Protein AF-A0A1Y1WM11-F1 (afdb_monomer_lite)

Radius of gyration: 16.79 Å; chains: 1; bounding box: 46×17×51 Å

Structure (mmCIF, N/CA/C/O backbone):
data_AF-A0A1Y1WM11-F1
#
_entry.id   AF-A0A1Y1WM11-F1
#
loop_
_atom_site.group_PDB
_atom_site.id
_atom_site.type_symbol
_atom_site.label_atom_id
_atom_site.label_alt_id
_atom_site.label_comp_id
_atom_site.label_asym_id
_atom_site.label_entity_id
_atom_site.label_seq_id
_atom_site.pdbx_PDB_ins_code
_atom_site.Cartn_x
_atom_site.Cartn_y
_atom_site.Cartn_z
_atom_site.occupancy
_atom_site.B_iso_or_equiv
_atom_site.auth_seq_id
_atom_site.auth_comp_id
_atom_site.auth_asym_id
_atom_site.auth_atom_id
_atom_site.pdbx_PDB_model_num
ATOM 1 N N . MET A 1 1 ? 23.932 -2.212 -13.932 1.00 61.97 1 MET A N 1
ATOM 2 C CA . MET A 1 1 ? 24.076 -2.180 -12.456 1.00 61.97 1 MET A CA 1
ATOM 3 C C . MET A 1 1 ? 23.187 -1.144 -11.762 1.00 61.97 1 MET A C 1
ATOM 5 O O . MET A 1 1 ? 22.287 -1.567 -11.055 1.00 61.97 1 MET A O 1
ATOM 9 N N . ARG A 1 2 ? 23.338 0.177 -11.980 1.00 76.94 2 ARG A N 1
ATOM 10 C CA . ARG A 1 2 ? 22.571 1.208 -11.229 1.00 76.94 2 ARG A CA 1
ATOM 11 C C . ARG A 1 2 ? 21.036 1.062 -11.287 1.00 76.94 2 ARG A C 1
ATOM 13 O O . ARG A 1 2 ? 20.376 1.205 -10.266 1.00 76.94 2 ARG A O 1
ATOM 20 N N . LYS A 1 3 ? 20.472 0.721 -12.454 1.00 78.81 3 LYS A N 1
ATOM 21 C CA . LYS A 1 3 ? 19.016 0.533 -12.632 1.00 78.81 3 LYS A CA 1
ATOM 22 C C . LYS A 1 3 ? 18.448 -0.636 -11.810 1.00 78.81 3 LYS A C 1
ATOM 24 O O . LYS A 1 3 ? 17.356 -0.514 -11.275 1.00 78.81 3 LYS A O 1
ATOM 29 N N . ALA A 1 4 ? 19.194 -1.736 -11.689 1.00 83.56 4 ALA A N 1
ATOM 30 C CA . ALA A 1 4 ? 18.752 -2.927 -10.960 1.00 83.56 4 ALA A CA 1
ATOM 31 C C . ALA A 1 4 ? 18.712 -2.689 -9.444 1.00 83.56 4 ALA A C 1
ATOM 33 O O . ALA A 1 4 ? 17.750 -3.074 -8.791 1.00 83.56 4 ALA A O 1
ATOM 34 N N . ILE A 1 5 ? 19.712 -1.982 -8.905 1.00 89.56 5 ILE A N 1
ATOM 35 C CA . ILE A 1 5 ? 19.748 -1.594 -7.487 1.00 89.56 5 ILE A CA 1
ATOM 36 C C . ILE A 1 5 ? 18.565 -0.677 -7.164 1.00 89.56 5 ILE A C 1
ATOM 38 O O . ILE A 1 5 ? 17.859 -0.914 -6.193 1.00 89.56 5 ILE A O 1
ATOM 42 N N . ALA A 1 6 ? 18.293 0.319 -8.015 1.00 87.69 6 ALA A N 1
ATOM 43 C CA . ALA A 1 6 ? 17.156 1.218 -7.825 1.00 87.69 6 ALA A CA 1
ATOM 44 C C . ALA A 1 6 ? 15.807 0.476 -7.830 1.00 87.69 6 ALA A C 1
ATOM 46 O O . ALA A 1 6 ? 14.948 0.767 -7.003 1.00 87.69 6 ALA A O 1
ATOM 47 N N . GLN A 1 7 ? 15.630 -0.500 -8.727 1.00 88.56 7 GLN A N 1
ATOM 48 C CA . GLN A 1 7 ? 14.428 -1.337 -8.756 1.00 88.56 7 GLN A CA 1
ATOM 49 C C . GLN A 1 7 ? 14.309 -2.183 -7.486 1.00 88.56 7 GLN A C 1
ATOM 51 O O . GLN A 1 7 ? 13.275 -2.134 -6.830 1.00 88.56 7 GLN A O 1
ATOM 56 N N . LEU A 1 8 ? 15.377 -2.877 -7.082 1.00 92.31 8 LEU A N 1
ATOM 57 C CA . LEU A 1 8 ? 15.395 -3.673 -5.852 1.00 92.31 8 LEU A CA 1
ATOM 58 C C . LEU A 1 8 ? 15.061 -2.828 -4.615 1.00 92.31 8 LEU A C 1
ATOM 60 O O . LEU A 1 8 ? 14.226 -3.228 -3.810 1.00 92.31 8 LEU A O 1
ATOM 64 N N . CYS A 1 9 ? 15.655 -1.639 -4.487 1.00 92.44 9 CYS A N 1
ATOM 65 C CA . CYS A 1 9 ? 15.331 -0.696 -3.418 1.00 92.44 9 CYS A CA 1
ATOM 66 C C . CYS A 1 9 ? 13.858 -0.264 -3.457 1.00 92.44 9 CYS A C 1
ATOM 68 O O . CYS A 1 9 ? 13.237 -0.165 -2.403 1.00 92.44 9 CYS A O 1
ATOM 70 N N . GLY A 1 10 ? 13.285 -0.052 -4.647 1.00 91.50 10 GLY A N 1
ATOM 71 C CA . GLY A 1 10 ? 11.861 0.247 -4.811 1.00 91.50 10 GLY A CA 1
ATOM 72 C C . GLY A 1 10 ? 10.959 -0.883 -4.309 1.00 91.50 10 GLY A C 1
ATOM 73 O O . GLY A 1 10 ? 10.033 -0.634 -3.542 1.00 91.50 10 GLY A O 1
ATOM 74 N N . TYR A 1 11 ? 11.265 -2.133 -4.668 1.00 92.69 11 TYR A N 1
ATOM 75 C CA . TYR A 1 11 ? 10.523 -3.303 -4.184 1.00 92.69 11 TYR A CA 1
ATOM 76 C C . TYR A 1 11 ? 10.657 -3.503 -2.671 1.00 92.69 11 TYR A C 1
ATOM 78 O O . TYR A 1 11 ? 9.664 -3.769 -1.998 1.00 92.69 11 TYR A O 1
ATOM 86 N N . LEU A 1 12 ? 11.864 -3.339 -2.123 1.00 95.06 12 LEU A N 1
ATOM 87 C CA . LEU A 1 12 ? 12.096 -3.421 -0.679 1.00 95.06 12 LEU A CA 1
ATOM 88 C C . LEU A 1 12 ? 11.345 -2.319 0.070 1.00 95.06 12 LEU A C 1
ATOM 90 O O . LEU A 1 12 ? 10.714 -2.592 1.087 1.00 95.06 12 LEU A O 1
ATOM 94 N N . SER A 1 13 ? 11.364 -1.090 -0.449 1.00 93.12 13 SER A N 1
ATOM 95 C CA . SER A 1 13 ? 10.612 0.024 0.125 1.00 93.12 13 SER A CA 1
ATOM 96 C C . SER A 1 13 ? 9.112 -0.256 0.125 1.00 93.12 13 SER A C 1
ATOM 98 O O . SER A 1 13 ? 8.474 -0.033 1.150 1.00 93.12 13 SER A O 1
ATOM 100 N N . ALA A 1 14 ? 8.561 -0.784 -0.972 1.00 92.75 14 ALA A N 1
ATOM 101 C CA . ALA A 1 14 ? 7.157 -1.176 -1.034 1.00 92.75 14 ALA A CA 1
ATOM 102 C C . ALA A 1 14 ? 6.834 -2.271 -0.004 1.00 92.75 14 ALA A C 1
ATOM 104 O O . ALA A 1 14 ? 5.856 -2.153 0.725 1.00 92.75 14 ALA A O 1
ATOM 105 N N . ALA A 1 15 ? 7.681 -3.296 0.123 1.00 93.44 15 ALA A N 1
ATOM 106 C CA . ALA A 1 15 ? 7.478 -4.376 1.087 1.00 93.44 15 ALA A CA 1
ATOM 107 C C . ALA A 1 15 ? 7.498 -3.881 2.544 1.00 93.44 15 ALA A C 1
ATOM 109 O O . ALA A 1 15 ? 6.616 -4.234 3.324 1.00 93.44 15 ALA A O 1
ATOM 110 N N . VAL A 1 16 ? 8.471 -3.037 2.905 1.00 94.25 16 VAL A N 1
ATOM 111 C CA . VAL A 1 16 ? 8.564 -2.450 4.252 1.00 94.25 16 VAL A CA 1
ATOM 112 C C . VAL A 1 16 ? 7.374 -1.535 4.531 1.00 94.25 16 VAL A C 1
ATOM 114 O O . VAL A 1 16 ? 6.792 -1.611 5.610 1.00 94.25 16 VAL A O 1
ATOM 117 N N . TYR A 1 17 ? 6.983 -0.708 3.559 1.00 91.75 17 TYR A N 1
ATOM 118 C CA . TYR A 1 17 ? 5.840 0.192 3.691 1.00 91.75 17 TYR A CA 1
ATOM 119 C C . TYR A 1 17 ? 4.537 -0.577 3.922 1.00 91.75 17 TYR A C 1
ATOM 121 O O . TYR A 1 17 ? 3.840 -0.308 4.892 1.00 91.75 17 TYR A O 1
ATOM 129 N N . LEU A 1 18 ? 4.249 -1.588 3.097 1.00 92.75 18 LEU A N 1
ATOM 130 C CA . LEU A 1 18 ? 3.065 -2.437 3.260 1.00 92.75 18 LEU A CA 1
ATOM 131 C C . LEU A 1 18 ? 3.105 -3.223 4.578 1.00 92.75 18 LEU A C 1
ATOM 133 O O . LEU A 1 18 ? 2.091 -3.346 5.261 1.00 92.75 18 LEU A O 1
ATOM 137 N N . GLY A 1 19 ? 4.283 -3.707 4.979 1.00 92.00 19 GLY A N 1
ATOM 138 C CA . GLY A 1 19 ? 4.481 -4.370 6.267 1.00 92.00 19 GLY A CA 1
ATOM 139 C C . GLY A 1 19 ? 4.181 -3.464 7.467 1.00 92.00 19 GLY A C 1
ATOM 140 O O . GLY A 1 19 ? 3.688 -3.948 8.484 1.00 92.00 19 GLY A O 1
ATOM 141 N N . ALA A 1 20 ? 4.400 -2.152 7.348 1.00 91.56 20 ALA A N 1
ATOM 142 C CA . ALA A 1 20 ? 4.130 -1.189 8.416 1.00 91.56 20 ALA A CA 1
ATOM 143 C C . ALA A 1 20 ? 2.632 -1.008 8.733 1.00 91.56 20 ALA A C 1
ATOM 145 O O . ALA A 1 20 ? 2.304 -0.505 9.805 1.00 91.56 20 ALA A O 1
ATOM 146 N N . TYR A 1 21 ? 1.725 -1.462 7.863 1.00 87.12 21 TYR A N 1
ATOM 147 C CA . TYR A 1 21 ? 0.280 -1.488 8.134 1.00 87.12 21 TYR A CA 1
ATOM 148 C C . TYR A 1 21 ? -0.149 -2.674 9.003 1.00 87.12 21 TYR A C 1
ATOM 150 O O . TYR A 1 21 ? -1.212 -2.647 9.625 1.00 87.12 21 TYR A O 1
ATOM 158 N N . PHE A 1 22 ? 0.667 -3.729 9.074 1.00 90.38 22 PHE A N 1
ATOM 159 C CA . PHE A 1 22 ? 0.331 -4.936 9.823 1.00 90.38 22 PHE A CA 1
ATOM 160 C C . PHE A 1 22 ? 0.088 -4.678 11.325 1.00 90.38 22 PHE A C 1
ATOM 162 O O . PHE A 1 22 ? -0.922 -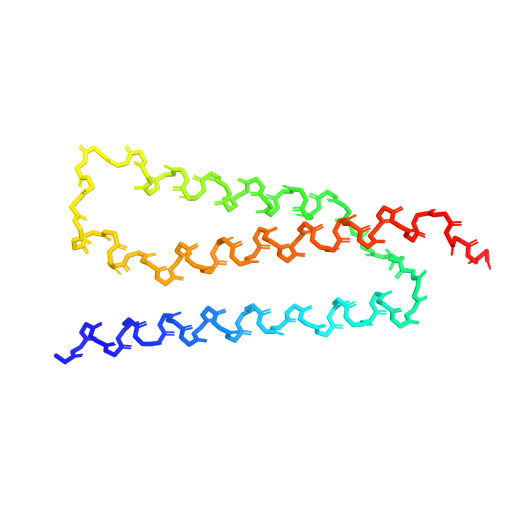5.161 11.840 1.00 90.38 22 PHE A O 1
ATOM 169 N N . PRO A 1 23 ? 0.916 -3.881 12.036 1.00 89.31 23 PRO A N 1
ATOM 170 C CA . PRO A 1 23 ? 0.654 -3.521 13.429 1.00 89.31 23 PRO A CA 1
ATOM 171 C C . PRO A 1 23 ? -0.692 -2.817 13.628 1.00 89.31 23 PRO A C 1
ATOM 173 O O . PRO A 1 23 ? -1.390 -3.115 14.591 1.00 89.31 23 PRO A O 1
ATOM 176 N N . GLN A 1 24 ? -1.093 -1.935 12.706 1.00 86.94 24 GLN A N 1
ATOM 177 C CA . GLN A 1 24 ? -2.369 -1.217 12.786 1.00 86.94 24 GLN A CA 1
ATOM 178 C C . GLN A 1 24 ? -3.563 -2.171 12.643 1.00 86.94 24 GLN A C 1
ATOM 180 O O . GLN A 1 24 ? -4.501 -2.124 13.436 1.00 86.94 24 GLN A O 1
ATOM 185 N N . ILE A 1 25 ? -3.506 -3.082 11.668 1.00 89.75 25 ILE A N 1
ATOM 186 C CA . ILE A 1 25 ? -4.542 -4.104 11.451 1.00 89.75 25 ILE A CA 1
ATOM 187 C C . ILE A 1 25 ? -4.645 -5.039 12.663 1.00 89.75 25 ILE A C 1
ATOM 189 O O . ILE A 1 25 ? -5.750 -5.430 13.056 1.00 89.75 25 ILE A O 1
ATOM 193 N N . LEU A 1 26 ? -3.503 -5.400 13.255 1.00 91.00 26 LEU A N 1
ATOM 194 C CA . LEU A 1 26 ? -3.443 -6.263 14.429 1.00 91.00 26 LEU A CA 1
ATOM 195 C C . LEU A 1 26 ? -4.016 -5.577 15.672 1.00 91.00 26 LEU A C 1
ATOM 197 O O . LEU A 1 26 ? -4.769 -6.207 16.413 1.00 91.00 26 LEU A O 1
ATOM 201 N N . GLU A 1 27 ? -3.707 -4.299 15.879 1.00 89.88 27 GLU A N 1
ATOM 202 C CA . GLU A 1 27 ? -4.239 -3.514 16.994 1.00 89.88 27 GLU A CA 1
ATOM 203 C C . GLU A 1 27 ? -5.763 -3.383 16.892 1.00 89.88 27 GLU A C 1
ATOM 205 O O . GLU A 1 27 ? -6.474 -3.726 17.835 1.00 89.88 27 GLU A O 1
ATOM 210 N N . ASN A 1 28 ? -6.284 -3.042 15.708 1.00 88.12 28 ASN A N 1
ATOM 211 C CA . ASN A 1 28 ? -7.728 -3.025 15.443 1.00 88.12 28 ASN A CA 1
ATOM 212 C C . ASN A 1 28 ? -8.376 -4.389 15.732 1.00 88.12 28 ASN A C 1
ATOM 214 O O . ASN A 1 28 ? -9.472 -4.479 16.291 1.00 88.12 28 ASN A O 1
ATOM 218 N N . TYR A 1 29 ? -7.699 -5.482 15.361 1.00 88.50 29 TYR A N 1
ATOM 219 C CA . TYR A 1 29 ? -8.191 -6.833 15.612 1.00 88.50 29 TYR A CA 1
ATOM 220 C C . TYR A 1 29 ? -8.187 -7.204 17.100 1.00 88.50 29 TYR A C 1
ATOM 222 O O . TYR A 1 29 ? -9.118 -7.883 17.548 1.00 88.50 29 TYR A O 1
ATOM 230 N N . ARG A 1 30 ? -7.161 -6.788 17.852 1.00 87.62 30 ARG A N 1
ATOM 231 C CA . ARG A 1 30 ? -6.999 -7.063 19.286 1.00 87.62 30 ARG A CA 1
ATOM 232 C C . ARG A 1 30 ? -7.969 -6.241 20.126 1.00 87.62 30 ARG A C 1
ATOM 234 O O . ARG A 1 30 ? -8.629 -6.795 21.001 1.00 87.62 30 ARG A O 1
ATOM 241 N N . SER A 1 31 ? -8.068 -4.952 19.832 1.00 85.44 31 SER A N 1
ATOM 242 C CA . SER A 1 31 ? -8.900 -4.000 20.565 1.00 85.44 31 SER A CA 1
ATOM 243 C C . SER A 1 31 ? -10.379 -4.094 20.179 1.00 85.44 31 SER A C 1
ATOM 245 O O . SER A 1 31 ? -11.234 -3.614 20.920 1.00 85.44 31 SER A O 1
ATOM 247 N N . LYS A 1 32 ? -10.708 -4.768 19.059 1.00 85.44 32 LYS A N 1
ATOM 248 C CA . LYS A 1 32 ? -12.087 -4.944 18.547 1.00 85.44 32 LYS A CA 1
ATOM 249 C C . LYS A 1 32 ? -12.848 -3.617 18.435 1.00 85.44 32 LYS A C 1
ATOM 251 O O . LYS A 1 32 ? -14.072 -3.581 18.562 1.00 85.44 32 LYS A O 1
ATOM 256 N N . SER A 1 33 ? -12.097 -2.544 18.223 1.00 78.31 33 SER A N 1
ATOM 257 C CA . SER A 1 33 ? -12.547 -1.167 18.134 1.00 78.31 33 SER A CA 1
ATOM 258 C C . SER A 1 33 ? -11.647 -0.452 17.135 1.00 78.31 33 SER A C 1
ATOM 260 O O . SER A 1 33 ? -10.453 -0.739 17.049 1.00 78.31 33 SER A O 1
ATOM 262 N N . CYS A 1 34 ? -12.235 0.465 16.375 1.00 81.75 34 CYS A N 1
ATOM 263 C CA . CYS A 1 34 ? -11.521 1.357 15.465 1.00 81.75 34 CYS A CA 1
ATOM 264 C C . CYS A 1 34 ? -11.633 2.817 15.933 1.00 81.75 34 CYS A C 1
ATOM 266 O O . CYS A 1 34 ? -11.712 3.738 15.120 1.00 81.75 34 CYS A O 1
ATOM 268 N N . GLU A 1 35 ? -11.708 3.030 17.245 1.00 79.31 35 GLU A N 1
ATOM 269 C CA . GLU A 1 35 ? -11.814 4.359 17.838 1.00 79.31 35 GLU A CA 1
ATOM 270 C C . GLU A 1 35 ? -10.556 5.196 17.553 1.00 79.31 35 GLU A C 1
ATOM 272 O O . GLU A 1 35 ? -9.432 4.702 17.610 1.00 79.31 35 GLU A O 1
ATOM 277 N N . GLY A 1 36 ? -10.746 6.463 17.174 1.00 80.62 36 GLY A N 1
ATOM 278 C CA . GLY A 1 36 ? -9.656 7.365 16.776 1.00 80.62 36 GLY A CA 1
ATOM 279 C C . GLY A 1 36 ? -9.213 7.267 15.308 1.00 80.62 36 GLY A C 1
ATOM 280 O O . GLY A 1 36 ? -8.391 8.073 14.873 1.00 80.62 36 GLY A O 1
ATOM 281 N N . LEU A 1 37 ? -9.769 6.345 14.513 1.00 85.25 37 LEU A N 1
ATOM 282 C CA . LEU A 1 37 ? -9.476 6.229 13.078 1.00 85.25 37 LEU A CA 1
ATOM 283 C C . LEU A 1 37 ? -10.455 7.057 12.231 1.00 85.25 37 LEU A C 1
ATOM 285 O O . LEU A 1 37 ? -11.673 6.963 12.376 1.00 85.25 37 LEU A O 1
ATOM 289 N N . SER A 1 38 ? -9.924 7.850 11.295 1.00 89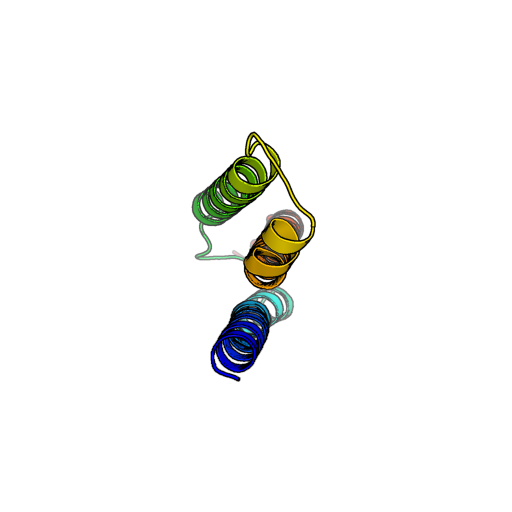.75 38 SER A N 1
ATOM 290 C CA . SER A 1 38 ? -10.730 8.661 10.373 1.00 89.75 38 SER A CA 1
ATOM 291 C C . SER A 1 38 ? -11.026 7.910 9.077 1.00 89.75 38 SER A C 1
ATOM 293 O O . SER A 1 38 ? -10.157 7.796 8.216 1.00 89.75 38 SER A O 1
ATOM 295 N N . VAL A 1 39 ? -12.276 7.468 8.890 1.00 88.25 39 VAL A N 1
ATOM 296 C CA . VAL A 1 39 ? -12.750 6.800 7.655 1.00 88.25 39 VAL A CA 1
ATOM 297 C C . VAL A 1 39 ? -12.446 7.626 6.401 1.00 88.25 39 VAL A C 1
ATOM 299 O O . VAL A 1 39 ? -12.074 7.075 5.367 1.00 88.25 39 VAL A O 1
ATOM 302 N N . ALA A 1 40 ? -12.562 8.954 6.493 1.00 90.69 40 ALA A N 1
ATOM 303 C CA . ALA A 1 40 ? -12.298 9.852 5.373 1.00 90.69 40 ALA A CA 1
ATOM 304 C C . ALA A 1 40 ? -10.846 9.756 4.882 1.00 90.69 40 ALA A C 1
ATOM 306 O O . ALA A 1 40 ? -10.612 9.802 3.677 1.00 90.69 40 ALA A O 1
ATOM 307 N N . MET A 1 41 ? -9.881 9.571 5.789 1.00 92.88 41 MET A N 1
ATOM 308 C CA . MET A 1 41 ? -8.470 9.433 5.424 1.00 92.88 41 MET A CA 1
ATOM 309 C C . MET A 1 41 ? -8.244 8.172 4.577 1.00 92.88 41 MET A C 1
ATOM 311 O O . MET A 1 41 ? -7.663 8.268 3.501 1.00 92.88 41 MET A O 1
ATOM 315 N N . PHE A 1 42 ? -8.817 7.035 4.977 1.00 91.88 42 PHE A N 1
ATOM 316 C CA . PHE A 1 42 ? -8.749 5.776 4.222 1.00 91.88 42 PHE A CA 1
ATOM 317 C C . PHE A 1 42 ? -9.370 5.887 2.825 1.00 91.88 42 PHE A C 1
ATOM 319 O O . PHE A 1 42 ? -8.771 5.471 1.834 1.00 91.88 42 PHE A O 1
ATOM 326 N N . VAL A 1 43 ? -10.554 6.497 2.724 1.00 93.69 43 VAL A N 1
ATOM 327 C CA . VAL A 1 43 ? -11.235 6.696 1.434 1.00 93.69 43 VAL A CA 1
ATOM 328 C C . VAL A 1 43 ? -10.413 7.594 0.507 1.00 93.69 43 VAL A C 1
ATOM 330 O O . VAL A 1 43 ? -10.271 7.289 -0.679 1.00 93.69 43 VAL A O 1
ATOM 333 N N . LEU A 1 44 ? -9.826 8.671 1.036 1.00 96.00 44 LEU A N 1
ATOM 334 C CA . LEU A 1 44 ? -8.959 9.562 0.264 1.00 96.00 44 LEU A CA 1
ATOM 335 C C . LEU A 1 44 ? -7.672 8.864 -0.189 1.00 96.00 44 LEU A C 1
ATOM 337 O O . LEU A 1 44 ? -7.257 9.059 -1.330 1.00 96.00 44 LEU A O 1
ATOM 341 N N . VAL A 1 45 ? -7.065 8.021 0.653 1.00 95.06 45 VAL A N 1
ATOM 342 C CA . VAL A 1 45 ? -5.881 7.231 0.277 1.00 95.06 45 VAL A CA 1
ATOM 343 C C . VAL A 1 45 ? -6.211 6.250 -0.846 1.00 95.06 45 VAL A C 1
ATOM 345 O O . VAL A 1 45 ? -5.450 6.153 -1.812 1.00 95.06 45 VAL A O 1
ATOM 348 N N . ILE A 1 46 ? -7.352 5.562 -0.774 1.00 95.44 46 ILE A N 1
ATOM 349 C CA . ILE A 1 46 ? -7.807 4.673 -1.852 1.00 95.44 46 ILE A CA 1
ATOM 350 C C . ILE A 1 46 ? -7.992 5.471 -3.141 1.00 95.44 46 ILE A C 1
ATOM 352 O O . ILE A 1 46 ? -7.457 5.087 -4.180 1.00 95.44 46 ILE A O 1
ATOM 356 N N . PHE A 1 47 ? -8.689 6.606 -3.081 1.00 96.94 47 PHE A N 1
ATOM 357 C CA . PHE A 1 47 ? -8.906 7.457 -4.249 1.00 96.94 47 PHE A CA 1
ATOM 358 C C . PHE 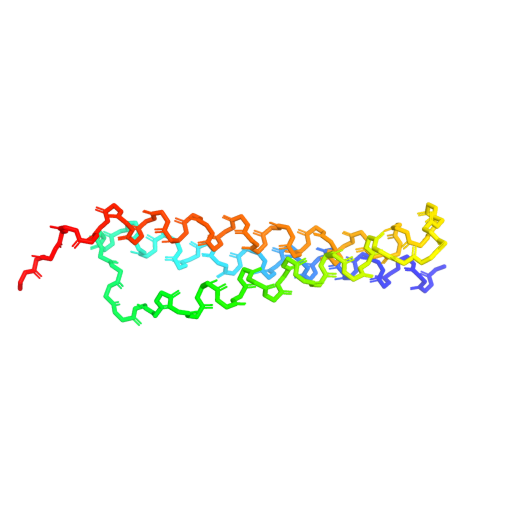A 1 47 ? -7.584 7.941 -4.868 1.00 96.94 47 PHE A C 1
ATOM 360 O O . PHE A 1 47 ? -7.398 7.860 -6.086 1.00 96.94 47 PHE A O 1
ATOM 367 N N . ALA A 1 48 ? -6.632 8.380 -4.042 1.00 96.38 48 ALA A N 1
ATOM 368 C CA . ALA A 1 48 ? -5.309 8.812 -4.485 1.00 96.38 48 ALA A CA 1
ATOM 369 C C . ALA A 1 48 ? -4.519 7.679 -5.164 1.00 96.38 48 ALA A C 1
ATOM 371 O O . ALA A 1 48 ? -3.943 7.875 -6.232 1.00 96.38 48 ALA A O 1
ATOM 372 N N . ASN A 1 49 ? -4.524 6.469 -4.599 1.00 95.75 49 ASN A N 1
ATOM 373 C CA . ASN A 1 49 ? -3.819 5.334 -5.199 1.00 95.75 49 ASN A CA 1
ATOM 374 C C . ASN A 1 49 ? -4.506 4.827 -6.477 1.00 95.75 49 ASN A C 1
ATOM 376 O O . ASN A 1 49 ? -3.826 4.463 -7.434 1.00 95.75 49 ASN A O 1
ATOM 380 N N . VAL A 1 50 ? -5.842 4.850 -6.543 1.00 96.00 50 VAL A N 1
ATOM 381 C CA . VAL A 1 50 ? -6.592 4.487 -7.758 1.00 96.00 50 VAL A CA 1
ATOM 382 C C . VAL A 1 50 ? -6.285 5.463 -8.890 1.00 96.00 50 VAL A C 1
ATOM 384 O O . VAL A 1 50 ? -5.970 5.038 -10.002 1.00 96.00 50 VAL A O 1
ATOM 387 N N . THR A 1 51 ? -6.332 6.767 -8.612 1.00 95.69 51 THR A N 1
ATOM 388 C CA . THR A 1 51 ? -5.989 7.804 -9.599 1.00 95.69 51 THR A CA 1
ATOM 389 C C . THR A 1 51 ? -4.522 7.728 -10.023 1.00 95.69 51 THR A C 1
ATOM 391 O O . THR A 1 51 ? -4.227 7.871 -11.210 1.00 95.69 51 THR A O 1
ATOM 394 N N . TYR A 1 52 ? -3.606 7.404 -9.104 1.00 94.19 52 TYR A N 1
ATOM 395 C CA . TYR A 1 52 ? -2.201 7.151 -9.426 1.00 94.19 52 TYR A CA 1
ATOM 396 C C . TYR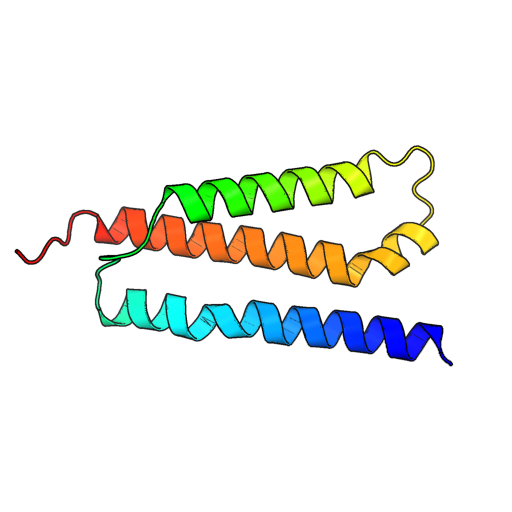 A 1 52 ? -2.029 5.964 -10.383 1.00 94.19 52 TYR A C 1
ATOM 398 O O . TYR A 1 52 ? -1.414 6.116 -11.442 1.00 94.19 52 TYR A O 1
ATOM 406 N N . CYS A 1 53 ? -2.630 4.811 -10.075 1.00 93.56 53 CYS A N 1
ATOM 407 C CA . CYS A 1 53 ? -2.606 3.640 -10.954 1.00 93.56 53 CYS A CA 1
ATOM 408 C C . CYS A 1 53 ? -3.211 3.959 -12.326 1.00 93.56 53 CYS A C 1
ATOM 410 O O . CYS A 1 53 ? -2.634 3.609 -13.355 1.00 93.56 53 CYS A O 1
ATOM 412 N N . MET A 1 54 ? -4.333 4.682 -12.352 1.00 92.50 54 MET A N 1
ATOM 413 C CA . MET A 1 54 ? -4.974 5.111 -13.591 1.00 92.50 54 MET A CA 1
ATOM 414 C C . MET A 1 54 ? -4.048 5.994 -14.431 1.00 92.50 54 MET A C 1
ATOM 416 O O . MET A 1 54 ? -3.961 5.773 -15.632 1.00 92.50 54 MET A O 1
ATOM 420 N N . SER A 1 55 ? -3.297 6.917 -13.818 1.00 92.31 55 SER A N 1
ATOM 421 C CA . SER A 1 55 ? -2.355 7.788 -14.539 1.00 92.31 55 SER A CA 1
ATOM 422 C C . SER A 1 55 ? -1.238 7.019 -15.259 1.00 92.31 55 SER A C 1
ATOM 424 O O . SER A 1 55 ? -0.802 7.419 -16.337 1.00 92.31 55 SER A O 1
ATOM 426 N N . ILE A 1 56 ? -0.794 5.893 -14.690 1.00 90.25 56 ILE A N 1
ATOM 427 C CA . ILE A 1 56 ? 0.230 5.027 -15.288 1.00 90.25 56 ILE A CA 1
ATOM 428 C C . ILE A 1 56 ? -0.370 4.206 -16.436 1.00 90.25 56 ILE A C 1
ATOM 430 O O . ILE A 1 56 ? 0.277 4.012 -17.464 1.00 90.25 56 ILE A O 1
ATOM 434 N N . LEU A 1 57 ? -1.611 3.737 -16.277 1.00 86.75 57 LEU A N 1
ATOM 435 C CA . LEU A 1 57 ? -2.299 2.900 -17.263 1.00 86.75 57 LEU A CA 1
ATOM 436 C C . LEU A 1 57 ? -2.819 3.688 -18.473 1.00 86.75 57 LEU A C 1
ATOM 438 O O . LEU A 1 57 ? -2.844 3.150 -19.576 1.00 86.75 57 LEU A O 1
ATOM 442 N N . THR A 1 58 ? -3.212 4.953 -18.296 1.00 89.19 58 THR A N 1
ATOM 443 C CA . THR A 1 58 ? -3.692 5.822 -19.387 1.00 89.19 58 THR A CA 1
ATOM 444 C C . THR A 1 58 ? -2.561 6.477 -20.1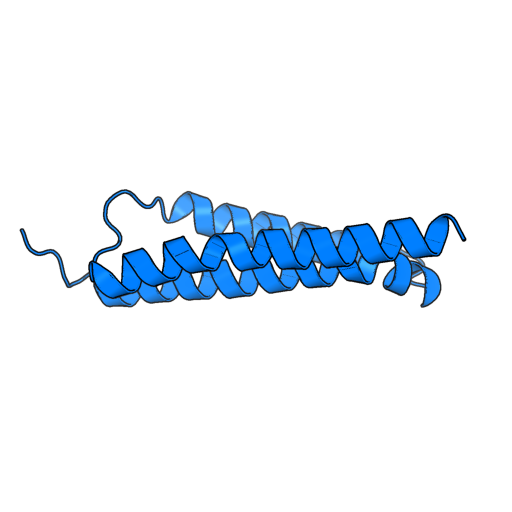79 1.00 89.19 58 THR A C 1
ATOM 446 O O . THR A 1 58 ? -2.813 7.281 -21.080 1.00 89.19 58 THR A O 1
ATOM 449 N N . TYR A 1 59 ? -1.305 6.132 -19.885 1.00 87.56 59 TYR A N 1
ATOM 450 C CA . TYR A 1 59 ? -0.165 6.649 -20.623 1.00 87.56 59 TYR A CA 1
ATOM 451 C C . TYR A 1 59 ? -0.218 6.214 -22.095 1.00 87.56 59 TYR A C 1
ATOM 453 O O . TYR A 1 59 ? -0.374 5.039 -22.412 1.00 87.56 59 TYR A O 1
ATOM 461 N N . GLN A 1 60 ? -0.042 7.170 -23.009 1.00 69.50 60 GLN A N 1
ATOM 462 C CA . GLN A 1 60 ? -0.331 7.039 -24.446 1.00 69.50 60 GLN A CA 1
ATOM 463 C C . GLN A 1 60 ? 0.467 5.934 -25.181 1.00 69.50 60 GLN A C 1
ATOM 465 O O . GLN A 1 60 ? 0.103 5.535 -26.287 1.00 69.50 60 GLN A O 1
ATOM 470 N N . ARG A 1 61 ? 1.575 5.446 -24.603 1.00 74.00 61 ARG A N 1
ATOM 471 C CA . ARG A 1 61 ? 2.445 4.392 -25.163 1.00 74.00 61 ARG A CA 1
ATOM 472 C C . ARG A 1 61 ? 2.955 3.468 -24.039 1.00 74.00 61 ARG A C 1
ATOM 474 O O . ARG A 1 61 ? 4.106 3.613 -23.619 1.00 74.00 61 ARG A O 1
ATOM 481 N N . PRO A 1 62 ? 2.141 2.539 -23.512 1.00 73.88 62 PRO A N 1
ATOM 482 C CA . PRO A 1 62 ? 2.583 1.643 -22.453 1.00 73.88 62 PRO A CA 1
ATOM 483 C C . PRO A 1 62 ? 3.445 0.524 -23.056 1.00 73.88 62 PRO A C 1
ATOM 485 O O . PRO A 1 62 ? 2.951 -0.519 -23.473 1.00 73.88 62 PRO A O 1
ATOM 488 N N . THR A 1 63 ? 4.756 0.746 -23.139 1.00 85.62 63 THR A N 1
ATOM 489 C CA . THR A 1 63 ? 5.721 -0.315 -23.472 1.00 85.62 63 THR A CA 1
ATOM 490 C C . THR A 1 63 ? 5.918 -1.232 -22.259 1.00 85.62 63 THR A C 1
ATOM 492 O O . THR A 1 63 ? 5.874 -0.763 -21.120 1.00 85.62 63 THR A O 1
ATOM 495 N N . LEU A 1 64 ? 6.203 -2.523 -22.466 1.00 82.19 64 LEU A N 1
ATOM 496 C CA . LEU A 1 64 ? 6.497 -3.454 -21.363 1.00 82.19 64 LEU A CA 1
ATOM 497 C C . LEU A 1 64 ? 7.636 -2.955 -20.455 1.00 82.19 64 LEU A C 1
ATOM 499 O O . LEU A 1 64 ? 7.526 -3.041 -19.234 1.00 82.19 64 LEU A O 1
ATOM 503 N N . ASP A 1 65 ? 8.665 -2.328 -21.027 1.00 84.56 65 ASP A N 1
ATOM 504 C CA . ASP A 1 65 ? 9.772 -1.720 -20.275 1.00 84.56 65 ASP A CA 1
ATOM 505 C C . ASP A 1 65 ? 9.324 -0.558 -19.373 1.00 84.56 65 ASP A C 1
ATOM 507 O O . ASP A 1 65 ? 9.872 -0.345 -18.288 1.00 84.56 65 ASP A O 1
ATOM 511 N N . TYR A 1 66 ? 8.315 0.206 -19.808 1.00 86.25 66 TYR A N 1
ATOM 512 C CA . TYR A 1 66 ? 7.720 1.269 -19.000 1.00 86.25 66 TYR A CA 1
ATOM 513 C C . TYR A 1 66 ? 6.978 0.656 -17.814 1.00 86.25 66 TYR A C 1
ATOM 515 O O . TYR A 1 66 ? 7.219 1.046 -16.674 1.00 86.25 66 TYR A O 1
ATOM 523 N N . LEU A 1 67 ? 6.149 -0.361 -18.059 1.00 85.06 67 LEU A N 1
ATOM 524 C CA . LEU A 1 67 ? 5.392 -1.015 -16.995 1.00 85.06 67 LEU A CA 1
ATOM 525 C C . LEU A 1 67 ? 6.315 -1.678 -15.964 1.00 85.06 67 LEU A C 1
ATOM 527 O O . LEU A 1 67 ? 6.102 -1.518 -14.767 1.00 85.06 67 LEU A O 1
ATOM 531 N N . GLN A 1 68 ? 7.390 -2.337 -16.408 1.00 85.31 68 GLN A N 1
ATOM 532 C CA . GLN A 1 68 ? 8.400 -2.913 -15.515 1.00 85.31 68 GLN A CA 1
ATOM 533 C C . GLN A 1 68 ? 9.078 -1.855 -14.643 1.00 85.31 68 GLN A C 1
ATOM 535 O O . GLN A 1 68 ? 9.303 -2.086 -13.460 1.00 85.31 68 GLN A O 1
ATOM 540 N N . LYS A 1 69 ? 9.355 -0.664 -15.187 1.00 86.00 69 LYS A N 1
ATOM 541 C CA . LYS A 1 69 ? 9.952 0.434 -14.415 1.00 86.00 69 LYS A CA 1
ATOM 542 C C . LYS A 1 69 ? 9.048 0.903 -13.270 1.00 86.00 69 LYS A C 1
ATOM 544 O O . LYS A 1 69 ? 9.568 1.264 -12.211 1.00 86.00 69 LYS A O 1
ATOM 549 N N . TYR A 1 70 ? 7.732 0.911 -13.486 1.00 89.00 70 TYR A N 1
ATOM 550 C CA . TYR A 1 70 ? 6.732 1.326 -12.496 1.00 89.00 70 TYR A CA 1
ATOM 551 C C . TYR A 1 70 ? 6.127 0.160 -11.702 1.00 89.00 70 TYR A C 1
ATOM 553 O O . TYR A 1 70 ? 5.315 0.396 -10.814 1.00 89.00 70 TYR A O 1
ATOM 561 N N . ALA A 1 71 ? 6.540 -1.083 -11.956 1.00 88.56 71 ALA A N 1
ATOM 562 C CA . ALA A 1 71 ? 5.935 -2.267 -11.355 1.00 88.56 71 ALA A CA 1
ATOM 563 C C . ALA A 1 71 ? 6.012 -2.265 -9.821 1.00 88.56 71 ALA A C 1
ATOM 565 O O . ALA A 1 71 ? 5.016 -2.568 -9.171 1.00 88.56 71 ALA A O 1
ATOM 566 N N . ALA A 1 72 ? 7.144 -1.859 -9.234 1.00 90.31 72 ALA A N 1
ATOM 567 C CA . ALA A 1 72 ? 7.270 -1.717 -7.779 1.00 90.31 72 ALA A CA 1
ATOM 568 C C . ALA A 1 72 ? 6.264 -0.703 -7.198 1.00 90.31 72 ALA A C 1
ATOM 570 O O . ALA A 1 72 ? 5.668 -0.946 -6.152 1.00 90.31 72 ALA A O 1
ATOM 571 N N . TRP A 1 73 ? 6.030 0.406 -7.906 1.00 90.06 73 TRP A N 1
ATOM 572 C CA . TRP A 1 73 ? 5.087 1.450 -7.502 1.00 90.06 73 TRP A CA 1
ATOM 573 C C . TRP A 1 73 ? 3.632 1.010 -7.661 1.00 90.06 73 TRP A C 1
ATOM 575 O O . TRP A 1 73 ? 2.822 1.265 -6.777 1.00 90.06 73 TRP A O 1
ATOM 585 N N . LEU A 1 74 ? 3.307 0.306 -8.750 1.00 92.25 74 LEU A N 1
ATOM 586 C CA . LEU A 1 74 ? 1.980 -0.273 -8.972 1.00 92.25 74 LEU A CA 1
ATOM 587 C C . LEU A 1 74 ? 1.652 -1.345 -7.932 1.00 92.25 74 LEU A C 1
ATOM 589 O O . LEU A 1 74 ? 0.541 -1.370 -7.414 1.00 92.25 74 LEU A O 1
ATOM 593 N N . LEU A 1 75 ? 2.618 -2.202 -7.594 1.00 92.44 75 LEU A N 1
ATOM 594 C CA . LEU A 1 75 ? 2.458 -3.206 -6.543 1.00 92.44 75 LEU A CA 1
ATOM 595 C C . LEU A 1 75 ? 2.290 -2.563 -5.168 1.00 92.44 75 LEU A C 1
ATOM 597 O O . LEU A 1 75 ? 1.420 -2.988 -4.413 1.00 92.44 75 LEU A O 1
ATOM 601 N N . GLY A 1 76 ? 3.071 -1.522 -4.865 1.00 93.62 76 GLY A N 1
ATOM 602 C CA . GLY A 1 76 ? 2.898 -0.727 -3.652 1.00 93.62 76 GLY A CA 1
ATOM 603 C C . GLY A 1 76 ? 1.498 -0.120 -3.571 1.00 93.62 76 GLY A C 1
ATOM 604 O O . GLY A 1 76 ? 0.787 -0.366 -2.606 1.00 93.62 76 GLY A O 1
ATOM 605 N N . ALA A 1 77 ? 1.061 0.592 -4.611 1.00 94.38 77 ALA A N 1
ATOM 606 C CA . ALA A 1 77 ? -0.257 1.226 -4.653 1.00 94.38 77 ALA A CA 1
ATOM 607 C C . ALA A 1 77 ? -1.408 0.209 -4.555 1.00 94.38 77 ALA A C 1
ATOM 609 O O . ALA A 1 77 ? -2.353 0.417 -3.795 1.00 94.38 77 ALA A O 1
ATOM 610 N N . ALA A 1 78 ? -1.321 -0.913 -5.277 1.00 94.12 78 ALA A N 1
ATOM 611 C CA . ALA A 1 78 ? -2.309 -1.987 -5.206 1.00 94.12 78 ALA A CA 1
ATOM 612 C C . ALA A 1 78 ? -2.362 -2.630 -3.811 1.00 94.12 78 ALA A C 1
ATOM 614 O O . ALA A 1 78 ? -3.450 -2.863 -3.283 1.00 94.12 78 ALA A O 1
ATOM 615 N N . GLY A 1 79 ? -1.198 -2.871 -3.200 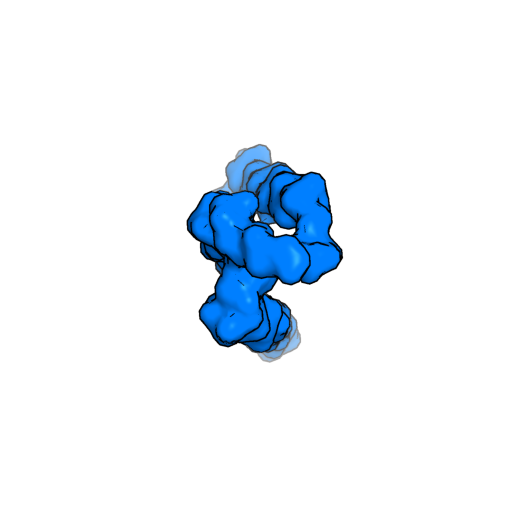1.00 94.56 79 GLY A N 1
ATOM 616 C CA . GLY A 1 79 ? -1.094 -3.367 -1.831 1.00 94.56 79 GLY A CA 1
ATOM 617 C C . GLY A 1 79 ? -1.718 -2.402 -0.826 1.00 94.56 79 GLY A C 1
ATOM 618 O O . GLY A 1 79 ? -2.507 -2.831 0.010 1.00 94.56 79 GLY A O 1
ATOM 619 N N . THR A 1 80 ? -1.440 -1.101 -0.950 1.00 94.69 80 THR A N 1
ATOM 620 C CA . THR A 1 80 ? -2.031 -0.066 -0.095 1.00 94.69 80 THR A CA 1
ATOM 621 C C . THR A 1 80 ? -3.547 -0.072 -0.224 1.00 94.69 80 THR A C 1
ATOM 623 O O . THR A 1 80 ? -4.228 -0.205 0.783 1.00 94.69 80 THR A O 1
ATOM 626 N N . ILE A 1 81 ? -4.094 -0.031 -1.447 1.00 95.19 81 ILE A N 1
ATOM 627 C CA . ILE A 1 81 ? -5.551 -0.086 -1.670 1.00 95.19 81 ILE A CA 1
ATOM 628 C C . ILE A 1 81 ? -6.160 -1.312 -0.982 1.00 95.19 81 ILE A C 1
ATOM 630 O O . ILE A 1 81 ? -7.176 -1.192 -0.303 1.00 95.19 81 ILE A O 1
ATOM 634 N N . TRP A 1 82 ? -5.541 -2.484 -1.134 1.00 94.69 82 TRP A N 1
ATOM 635 C CA . TRP A 1 82 ? -6.032 -3.709 -0.512 1.00 94.69 82 TRP A CA 1
ATOM 636 C C . TRP A 1 82 ? -6.019 -3.639 1.023 1.00 94.69 82 TRP A C 1
ATOM 638 O O . TRP A 1 82 ? -7.005 -4.010 1.657 1.00 94.69 82 TRP A O 1
ATOM 648 N N . LEU A 1 83 ? -4.948 -3.116 1.625 1.00 94.50 83 LEU A N 1
ATOM 649 C CA . LEU A 1 83 ? -4.841 -2.948 3.077 1.00 94.50 83 LEU A CA 1
ATOM 650 C C . LEU A 1 83 ? -5.843 -1.920 3.616 1.00 94.50 83 LEU A C 1
ATOM 652 O O . LEU A 1 83 ? -6.502 -2.193 4.618 1.00 94.50 83 LEU A O 1
ATOM 656 N N . GLU A 1 84 ? -6.033 -0.786 2.935 1.00 94.62 84 GLU A N 1
ATOM 657 C CA . GLU A 1 84 ? -7.026 0.209 3.360 1.00 94.62 84 GLU A CA 1
ATOM 658 C C . GLU A 1 84 ? -8.452 -0.355 3.273 1.00 94.62 84 GLU A C 1
ATOM 660 O O . GLU A 1 84 ? -9.278 -0.094 4.147 1.00 94.62 84 GLU A O 1
ATOM 665 N N . LEU A 1 85 ? -8.747 -1.186 2.265 1.00 94.12 85 LEU A N 1
ATOM 666 C CA . LEU A 1 85 ? -10.024 -1.902 2.178 1.00 94.12 85 LEU A CA 1
ATOM 667 C C . LEU A 1 85 ? -10.211 -2.888 3.339 1.00 94.12 85 LEU A C 1
ATOM 669 O O . LEU A 1 85 ? -11.319 -2.994 3.865 1.00 94.12 85 LEU A O 1
ATOM 673 N N . LEU A 1 86 ? -9.151 -3.575 3.779 1.00 93.44 86 LEU A N 1
ATOM 674 C CA . LEU A 1 86 ? -9.206 -4.434 4.966 1.00 93.44 86 LEU A CA 1
ATOM 675 C C . LEU A 1 86 ? -9.478 -3.636 6.243 1.00 93.44 86 LEU A C 1
ATOM 677 O O . LEU A 1 86 ? -10.288 -4.067 7.063 1.00 93.44 86 LEU A O 1
ATOM 681 N N . VAL A 1 87 ? -8.846 -2.474 6.415 1.00 92.06 87 VAL A N 1
ATOM 682 C CA . VAL A 1 87 ? -9.090 -1.604 7.576 1.00 92.06 87 VAL A CA 1
ATOM 683 C C . VAL A 1 87 ? -10.507 -1.029 7.539 1.00 92.06 87 VAL A C 1
ATOM 685 O O . VAL A 1 87 ? -11.191 -1.025 8.561 1.00 92.06 87 VAL A O 1
ATOM 688 N N . LEU A 1 88 ? -11.007 -0.618 6.370 1.00 91.81 88 LEU A N 1
ATOM 689 C CA . LEU A 1 88 ? -12.400 -0.189 6.205 1.00 91.81 88 LEU A CA 1
ATOM 690 C C . LEU A 1 88 ? -13.393 -1.319 6.497 1.00 91.81 88 LEU A C 1
ATOM 692 O O . LEU A 1 88 ? -14.442 -1.081 7.098 1.00 91.81 88 LEU A O 1
ATOM 696 N N . TRP A 1 89 ? -13.060 -2.553 6.119 1.00 91.06 89 TRP A N 1
ATOM 697 C CA . TRP A 1 89 ? -13.850 -3.723 6.484 1.00 91.06 89 TRP A CA 1
ATOM 698 C C . TRP A 1 89 ? -13.846 -3.956 8.001 1.00 91.06 89 TRP A C 1
ATOM 700 O O . TRP A 1 89 ? -14.917 -4.133 8.584 1.00 91.06 89 TRP A O 1
ATOM 710 N N . GLN A 1 90 ? -12.685 -3.873 8.666 1.00 90.25 90 GLN A N 1
ATOM 711 C CA . GLN A 1 90 ? -12.601 -3.928 10.132 1.00 90.25 90 GLN A CA 1
ATOM 712 C C . GLN A 1 90 ? -13.445 -2.825 10.781 1.00 90.25 90 GLN A C 1
ATOM 714 O O . GLN A 1 90 ? -14.187 -3.102 11.721 1.00 90.25 90 GLN A O 1
ATOM 719 N N . PHE A 1 91 ? -13.394 -1.603 10.245 1.00 88.06 91 PHE A N 1
ATOM 720 C CA . PHE A 1 91 ? -14.215 -0.493 10.714 1.00 88.06 91 PHE A CA 1
ATOM 721 C C . PHE A 1 91 ? -15.704 -0.824 10.608 1.00 88.06 91 PHE A C 1
ATOM 723 O O . PHE A 1 91 ? -16.436 -0.631 11.571 1.00 88.06 91 PHE A O 1
ATOM 730 N N . TYR A 1 92 ? -16.161 -1.369 9.476 1.00 87.44 92 TYR A N 1
ATOM 731 C CA . TYR A 1 92 ? -17.561 -1.761 9.297 1.00 87.44 92 TYR A CA 1
ATOM 732 C C . TYR A 1 92 ? -17.998 -2.846 10.292 1.00 87.44 92 TYR A C 1
ATOM 734 O O . TYR A 1 92 ? -19.070 -2.731 10.883 1.00 87.44 92 TYR A O 1
ATOM 742 N N . VAL A 1 93 ? -17.159 -3.861 10.523 1.00 89.50 93 VAL A N 1
ATOM 743 C CA . VAL A 1 93 ? -17.438 -4.956 11.469 1.00 89.50 93 VAL A CA 1
ATOM 744 C C . VAL A 1 93 ? -17.472 -4.460 12.919 1.00 89.50 93 VAL A C 1
ATOM 746 O O . VAL A 1 93 ? -18.351 -4.854 13.683 1.00 89.50 93 VAL A O 1
ATOM 749 N N . TYR A 1 94 ? -16.548 -3.580 13.310 1.00 86.38 94 TYR A N 1
ATOM 750 C CA . TYR A 1 94 ? -16.442 -3.081 14.685 1.00 86.38 94 TYR A CA 1
ATOM 751 C C . TYR A 1 94 ? -17.284 -1.829 14.964 1.00 86.38 94 TYR A C 1
ATOM 753 O O . TYR A 1 94 ? -17.416 -1.443 16.123 1.00 86.38 94 TYR A O 1
ATOM 761 N N . ARG A 1 95 ? -17.935 -1.240 13.949 1.00 74.62 95 ARG A N 1
ATOM 762 C CA . ARG A 1 95 ? -18.830 -0.072 14.080 1.00 74.62 95 ARG A CA 1
ATOM 763 C C . ARG A 1 95 ? -19.975 -0.285 15.077 1.00 74.62 95 ARG A C 1
ATOM 765 O O . ARG A 1 95 ? -20.474 0.686 15.631 1.00 74.62 95 ARG A O 1
ATOM 772 N N . GLY A 1 96 ? -20.400 -1.532 15.286 1.00 65.75 96 GLY A N 1
ATOM 773 C CA . GLY A 1 96 ? -21.441 -1.899 16.254 1.00 65.75 96 GLY A CA 1
ATOM 774 C C . GLY A 1 96 ? -20.918 -2.336 17.625 1.00 65.75 96 GLY A C 1
ATOM 775 O O . GLY A 1 96 ? -21.717 -2.582 18.521 1.00 65.75 96 GLY A O 1
ATOM 776 N N . ASN A 1 97 ? -19.600 -2.446 17.804 1.00 60.19 97 ASN A N 1
ATOM 777 C CA . ASN A 1 97 ? -18.980 -2.914 19.043 1.00 60.19 97 ASN A CA 1
ATOM 778 C C . ASN A 1 97 ? -18.523 -1.748 19.931 1.00 60.19 97 ASN A C 1
ATOM 780 O O . ASN A 1 97 ? -17.497 -1.847 20.602 1.00 60.19 97 ASN A O 1
ATOM 784 N N . SER A 1 98 ? -19.282 -0.647 19.929 1.00 50.09 98 SER A N 1
ATOM 785 C CA . SER A 1 98 ? -19.140 0.449 20.887 1.00 50.09 98 SER A CA 1
ATOM 786 C C . SER A 1 98 ? -19.344 -0.103 22.298 1.00 50.09 98 SER A C 1
ATOM 788 O O . SER A 1 98 ? -20.449 -0.091 22.834 1.00 50.09 98 SER A O 1
ATOM 790 N N . ARG A 1 99 ? -18.281 -0.637 22.901 1.00 52.78 99 ARG A N 1
ATOM 791 C CA . ARG A 1 99 ? -18.191 -0.703 24.352 1.00 52.78 99 ARG A CA 1
ATOM 792 C C . ARG A 1 99 ? -18.147 0.753 24.799 1.00 52.78 99 ARG A C 1
ATOM 794 O O . ARG A 1 99 ? -17.144 1.419 24.570 1.00 52.78 99 ARG A O 1
ATOM 801 N N . CYS A 1 100 ? -19.308 1.221 25.253 1.00 43.38 100 CYS A N 1
ATOM 802 C CA . CYS A 1 100 ? -19.534 2.513 25.886 1.00 43.38 100 CYS A CA 1
ATOM 803 C C . CYS A 1 100 ? -18.476 2.833 26.942 1.00 43.38 100 CYS A C 1
ATOM 805 O O . CYS A 1 100 ? -17.997 1.877 27.597 1.00 43.38 100 CYS A O 1
#

Foldseek 3Di:
DVLVVVLVVLLVVLVVVLVVLVVVLVCLVVVLAPPPDDLVVLVVLLVVLVVVLVVQVPPPDDDPVSCSSCVSVNSSSVSSNVSSVSVVVSCVRSVPVPPD

Organism: NCBI:txid61395

InterPro domains:
  IPR006603 PQ-loop repeat [PF04193] (5-60)
  IPR006603 PQ-loop repeat [SM00679] (19-50)
  IPR051415 Lysosomal/Vacuolar Amino Acid Transporter 1 [PTHR16201] (3-95)

pLDDT: mean 87.34, std 9.82, range [43.38, 96.94]

Secondary structure (DSSP, 8-state):
-HHHHHHHHHHHHHHHHHHTTHHHHHHHHHHT--TT--HHHHHHHHHHHHHHHHHHHT-SS--HHHHHHHHHHHHHHHHHHHHHHHHHHHHHHHTT----

Sequence (100 aa):
MRKAIAQLCGYLSAAVYLGAYFPQILENYRSKSCEGLSVAMFVLVIFANVTYCMSILTYQRPTLDYLQKYAAWLLGAAGTIWLELLVLWQFYVYRGNSRC